Protein AF-A0AA36B3I5-F1 (afdb_monomer_lite)

Sequence (99 aa):
MLRDIDGLDLHGAEESPVKHLRLTEPSDDNDIDNRTLQRIADIAIKEGVALTVTNYLADEYWMPKPSIRIAVNRKLVPEDIEKVSSVIRKATQEVLFST

Foldseek 3Di:
DLCPAPQWHWDDDPPDLKIWTAGPDDDPDLVVRQVLQVQLQVQLVVVVHHKDKDDDDPPPPDDDRITIIDGHDPVDDPVNVVSSSVSSNVSNCVRPPDD

pLDDT: mean 92.97, std 6.22, range [50.81, 98.19]

Organism: Octopus vulgaris (NCBI:txid6645)

Secondary structure (DSSP, 8-state):
-TT--TTEEEES-TT-SEEEEEESS--S-HHHHHHHHHHHHHHHHHTT---EE----TT-TT-PPP-EEEE--TT--HHHHHHHHHHHHHHHIIIII--

Structure (mmCIF, N/CA/C/O backbone):
data_AF-A0AA36B3I5-F1
#
_entry.id   AF-A0AA36B3I5-F1
#
loop_
_atom_site.group_PDB
_atom_site.id
_atom_site.type_symbol
_atom_site.label_atom_id
_atom_site.label_alt_id
_atom_site.label_comp_id
_atom_site.label_asym_id
_atom_site.label_entity_id
_atom_site.label_seq_id
_atom_site.pdbx_PDB_ins_code
_atom_site.Cartn_x
_atom_site.Cartn_y
_atom_site.Cartn_z
_atom_site.occupancy
_atom_site.B_iso_or_equiv
_atom_site.auth_seq_id
_atom_site.auth_comp_id
_atom_site.auth_asym_id
_atom_site.auth_atom_id
_atom_site.pdbx_PDB_model_num
ATOM 1 N N . MET A 1 1 ? -11.853 7.532 1.287 1.00 78.38 1 MET A N 1
ATOM 2 C CA . MET A 1 1 ? -11.483 6.554 0.236 1.00 78.38 1 MET A CA 1
ATOM 3 C C . MET A 1 1 ? -9.972 6.313 0.252 1.00 78.38 1 MET A C 1
ATOM 5 O O . MET A 1 1 ? -9.282 6.957 1.033 1.00 78.38 1 MET A O 1
ATOM 9 N N . LEU A 1 2 ? -9.445 5.428 -0.610 1.00 84.50 2 LEU A N 1
ATOM 10 C CA . LEU A 1 2 ? -7.993 5.225 -0.800 1.00 84.50 2 LEU A CA 1
ATOM 11 C C . LEU A 1 2 ? -7.243 6.480 -1.284 1.00 84.50 2 LEU A C 1
ATOM 13 O O . LEU A 1 2 ? -6.038 6.561 -1.098 1.00 84.50 2 LEU A O 1
ATOM 17 N N . ARG A 1 3 ? -7.941 7.441 -1.907 1.00 88.06 3 ARG A N 1
ATOM 18 C CA . ARG A 1 3 ? -7.376 8.728 -2.354 1.00 88.06 3 ARG A CA 1
ATOM 19 C C . ARG A 1 3 ? -7.153 9.734 -1.220 1.00 88.06 3 ARG A C 1
ATOM 21 O O . ARG A 1 3 ? -6.482 10.727 -1.442 1.00 88.06 3 ARG A O 1
ATOM 28 N N . ASP A 1 4 ? -7.705 9.473 -0.035 1.00 90.19 4 ASP A N 1
ATOM 29 C CA . ASP A 1 4 ? -7.760 10.441 1.069 1.00 90.19 4 ASP A CA 1
ATOM 30 C C . ASP A 1 4 ? -6.957 9.943 2.278 1.00 90.19 4 ASP A C 1
ATOM 32 O O . ASP A 1 4 ? -7.439 10.008 3.412 1.00 90.19 4 ASP A O 1
ATOM 36 N N . ILE A 1 5 ? -5.804 9.310 2.058 1.00 95.19 5 ILE A N 1
ATOM 37 C CA . ILE A 1 5 ? -4.961 8.779 3.134 1.00 95.19 5 ILE A CA 1
ATOM 38 C C . ILE A 1 5 ? -3.715 9.650 3.238 1.00 95.19 5 ILE A C 1
ATOM 40 O O . ILE A 1 5 ? -2.822 9.547 2.407 1.00 95.19 5 ILE A O 1
ATOM 44 N N . ASP A 1 6 ? -3.657 10.484 4.274 1.00 96.00 6 ASP A N 1
ATOM 45 C CA . ASP A 1 6 ? -2.523 11.379 4.505 1.00 96.00 6 ASP A CA 1
ATOM 46 C C . ASP A 1 6 ? -1.201 10.604 4.558 1.00 96.00 6 ASP A C 1
ATOM 48 O O . ASP A 1 6 ? -1.101 9.561 5.213 1.00 96.00 6 ASP A O 1
ATOM 52 N N . GLY A 1 7 ? -0.194 11.122 3.856 1.00 96.50 7 GLY A N 1
ATOM 53 C CA . GLY A 1 7 ? 1.114 10.488 3.699 1.00 96.50 7 GLY A CA 1
ATOM 54 C C . GLY A 1 7 ? 1.197 9.461 2.566 1.00 96.50 7 GLY A C 1
ATOM 55 O O . GLY A 1 7 ? 2.290 8.944 2.327 1.00 96.50 7 GLY A O 1
ATOM 56 N N . LEU A 1 8 ? 0.092 9.166 1.864 1.00 97.50 8 LEU A N 1
ATOM 57 C CA . LEU A 1 8 ? 0.083 8.278 0.703 1.00 97.50 8 LEU A CA 1
ATOM 58 C C . LEU A 1 8 ? -0.647 8.865 -0.514 1.00 97.50 8 LEU A C 1
ATOM 60 O O . LEU A 1 8 ? -1.825 9.207 -0.449 1.00 97.50 8 LEU A O 1
ATOM 64 N N . ASP A 1 9 ? 0.010 8.815 -1.672 1.00 97.00 9 ASP A N 1
ATOM 65 C CA . ASP A 1 9 ? -0.566 9.192 -2.962 1.00 97.00 9 ASP A CA 1
ATOM 66 C C . ASP A 1 9 ? -1.024 7.959 -3.753 1.00 97.00 9 ASP A C 1
ATOM 68 O O . ASP A 1 9 ? -0.291 6.973 -3.902 1.00 97.00 9 ASP A O 1
ATOM 72 N N . LEU A 1 10 ? -2.238 8.022 -4.313 1.00 95.44 10 LEU A N 1
ATOM 73 C CA . LEU A 1 10 ? -2.794 6.969 -5.166 1.00 95.44 10 LEU A CA 1
ATOM 74 C C . LEU A 1 10 ? -2.420 7.186 -6.640 1.00 95.44 10 LEU A C 1
ATOM 76 O O . LEU A 1 10 ? -2.840 8.154 -7.269 1.00 95.44 10 LEU A O 1
ATOM 80 N N . HIS A 1 11 ? -1.725 6.212 -7.225 1.00 95.06 11 HIS A N 1
ATOM 81 C CA . HIS A 1 11 ? -1.312 6.191 -8.626 1.00 95.06 11 HIS A CA 1
ATOM 82 C C . HIS A 1 11 ? -1.879 4.988 -9.397 1.00 95.06 11 HIS A C 1
ATOM 84 O O . HIS A 1 11 ? -2.259 3.958 -8.830 1.00 95.06 11 HIS A O 1
ATOM 90 N N . GLY A 1 12 ? -1.869 5.113 -10.725 1.00 92.00 12 GLY A N 1
ATOM 91 C CA . GLY A 1 12 ? -2.330 4.109 -11.685 1.00 92.00 12 GLY A CA 1
ATOM 92 C C . GLY A 1 12 ? -3.417 4.668 -12.602 1.00 92.00 12 GLY A C 1
ATOM 93 O O . GLY A 1 12 ? -4.184 5.537 -12.192 1.00 92.00 12 GLY A O 1
ATOM 94 N N . ALA A 1 13 ? -3.483 4.165 -13.837 1.00 92.06 13 ALA A N 1
ATOM 95 C CA . ALA A 1 13 ? -4.535 4.528 -14.790 1.00 92.06 13 ALA A CA 1
ATOM 96 C C . ALA A 1 13 ? -5.922 4.209 -14.211 1.00 92.06 13 ALA A C 1
ATOM 98 O O . ALA A 1 13 ? -6.045 3.267 -13.425 1.00 92.06 13 ALA A O 1
ATOM 99 N N . GLU A 1 14 ? -6.955 4.975 -14.557 1.00 89.12 14 GLU A N 1
ATOM 100 C CA . GLU A 1 14 ? -8.298 4.853 -13.971 1.00 89.12 14 GLU A CA 1
ATOM 101 C C . GLU A 1 14 ? -8.880 3.444 -14.161 1.00 89.12 14 GLU A C 1
ATOM 103 O O . GLU A 1 14 ? -9.333 2.823 -13.196 1.00 89.12 14 GLU A O 1
ATOM 108 N N . GLU A 1 15 ? -8.720 2.903 -15.362 1.00 89.50 15 GLU A N 1
ATOM 109 C CA . GLU A 1 15 ? -9.144 1.582 -15.815 1.00 89.50 15 GLU A CA 1
ATOM 110 C C . GLU A 1 15 ? -8.293 0.426 -15.268 1.00 89.50 15 GLU A C 1
ATOM 112 O O . GLU A 1 15 ? -8.713 -0.731 -15.316 1.00 89.50 15 GLU A O 1
ATOM 117 N N . SER A 1 16 ? -7.100 0.712 -14.732 1.00 92.19 16 SER A N 1
ATOM 118 C CA . SER A 1 16 ? -6.218 -0.334 -14.213 1.00 92.19 16 SER A CA 1
ATOM 119 C C . SER A 1 16 ? -6.797 -0.940 -12.929 1.00 92.19 16 SER A C 1
ATOM 121 O O . SER A 1 16 ? -7.023 -0.198 -11.966 1.00 92.19 16 SER A O 1
ATOM 123 N N . PRO A 1 17 ? -6.962 -2.274 -12.841 1.00 91.44 17 PRO A N 1
ATOM 124 C CA . PRO A 1 17 ? -7.373 -2.940 -11.605 1.00 91.44 17 PRO A CA 1
ATOM 125 C C . PRO A 1 17 ? -6.258 -2.942 -10.550 1.00 91.44 17 PRO A C 1
ATOM 127 O O . PRO A 1 17 ? -6.518 -3.214 -9.380 1.00 91.44 17 PRO A O 1
ATOM 130 N N . VAL A 1 18 ? -5.020 -2.639 -10.952 1.00 93.88 18 VAL A N 1
ATOM 131 C CA . VAL A 1 18 ? -3.881 -2.479 -10.050 1.00 93.88 18 VAL A CA 1
ATOM 132 C C . VAL A 1 18 ? -3.653 -0.996 -9.795 1.00 93.88 18 VAL A C 1
ATOM 134 O O . VAL A 1 18 ? -3.442 -0.220 -10.733 1.00 93.88 18 VAL A O 1
ATOM 137 N N . LYS A 1 19 ? -3.683 -0.617 -8.520 1.00 93.56 19 LYS A N 1
ATOM 138 C CA . LYS A 1 19 ? -3.341 0.720 -8.036 1.00 93.56 19 LYS A CA 1
ATOM 139 C C . LYS A 1 19 ? -2.080 0.664 -7.185 1.00 93.56 19 LYS A C 1
ATOM 141 O O . LYS A 1 19 ? -1.731 -0.380 -6.633 1.00 93.56 19 LYS A O 1
ATOM 146 N N . HIS A 1 20 ? -1.418 1.803 -7.080 1.00 96.00 20 HIS A N 1
ATOM 147 C CA . HIS A 1 20 ? -0.187 1.964 -6.323 1.00 96.00 20 HIS A CA 1
ATOM 148 C C . HIS A 1 20 ? -0.382 3.047 -5.271 1.00 96.00 20 HIS A C 1
ATOM 150 O O . HIS A 1 20 ? -0.802 4.144 -5.618 1.00 96.00 20 HIS A O 1
ATOM 156 N N . LEU A 1 21 ? -0.050 2.757 -4.016 1.00 97.25 21 LEU A N 1
ATOM 157 C CA . LEU A 1 21 ? 0.096 3.773 -2.975 1.00 97.25 21 LEU A CA 1
ATOM 158 C C . LEU A 1 21 ? 1.579 4.078 -2.790 1.00 97.25 21 LEU A C 1
ATOM 160 O O . LEU A 1 21 ? 2.352 3.167 -2.488 1.00 97.25 21 LEU A O 1
ATOM 164 N N . ARG A 1 22 ? 1.976 5.331 -3.002 1.00 97.06 22 ARG A N 1
ATOM 165 C CA . ARG A 1 22 ? 3.350 5.822 -2.802 1.00 97.06 22 ARG A CA 1
ATOM 166 C C . ARG A 1 22 ? 3.394 6.739 -1.594 1.00 97.06 22 ARG A C 1
ATOM 168 O O . ARG A 1 22 ? 2.384 7.356 -1.297 1.00 97.06 22 ARG A O 1
ATOM 175 N N . LEU A 1 23 ? 4.543 6.850 -0.932 1.00 97.44 23 LEU A N 1
ATOM 176 C CA . LEU A 1 23 ? 4.739 7.906 0.063 1.00 97.44 23 LEU A CA 1
ATOM 177 C C . LEU A 1 23 ? 4.596 9.268 -0.627 1.00 97.44 23 LEU A C 1
ATOM 179 O O . LEU A 1 23 ? 5.198 9.469 -1.682 1.00 97.44 23 LEU A O 1
ATOM 183 N N . THR A 1 24 ? 3.810 10.172 -0.042 1.00 97.00 24 THR A N 1
ATOM 184 C CA . THR A 1 24 ? 3.684 11.557 -0.534 1.00 97.00 24 THR A CA 1
ATOM 185 C C . THR A 1 24 ? 5.016 12.304 -0.395 1.00 97.00 24 THR A C 1
ATOM 187 O O . THR A 1 24 ? 5.403 13.070 -1.272 1.00 97.00 24 THR A O 1
ATOM 190 N N . GLU A 1 25 ? 5.761 12.018 0.677 1.00 95.88 25 GLU A N 1
ATOM 191 C CA . GLU A 1 25 ? 7.108 12.537 0.932 1.00 95.88 25 GLU A CA 1
ATOM 192 C C . GLU A 1 25 ? 8.106 11.365 0.969 1.00 95.88 25 GLU A C 1
ATOM 194 O O . GLU A 1 25 ? 8.430 10.856 2.044 1.00 95.88 25 GLU A O 1
ATOM 199 N N . PRO A 1 26 ? 8.539 10.854 -0.199 1.00 94.88 26 PRO A N 1
ATOM 200 C CA . PRO A 1 26 ? 9.540 9.795 -0.262 1.00 94.88 26 PRO A CA 1
ATOM 201 C C . PRO A 1 26 ? 10.912 10.329 0.160 1.00 94.88 26 PRO A C 1
ATOM 203 O O . PRO A 1 26 ? 11.233 11.497 -0.073 1.00 94.88 26 PRO A O 1
ATOM 206 N N . SER A 1 27 ? 11.745 9.463 0.729 1.00 93.88 27 SER A N 1
ATOM 207 C CA . SER A 1 27 ? 13.141 9.795 1.003 1.00 93.88 27 SER A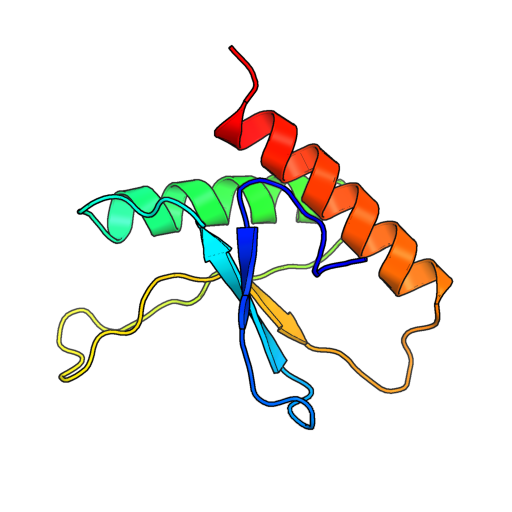 CA 1
ATOM 208 C C . SER A 1 27 ? 14.002 9.714 -0.266 1.00 93.88 27 SER A C 1
ATOM 210 O O . SER A 1 27 ? 13.557 9.312 -1.350 1.00 93.88 27 SER A O 1
ATOM 212 N N . ASP A 1 28 ? 15.276 10.078 -0.125 1.00 92.81 28 ASP A N 1
ATOM 213 C CA . ASP A 1 28 ? 16.278 9.888 -1.176 1.00 92.81 28 ASP A CA 1
ATOM 214 C C . ASP A 1 28 ? 16.774 8.428 -1.273 1.00 92.81 28 ASP A C 1
ATOM 216 O O . ASP A 1 28 ? 17.565 8.106 -2.160 1.00 92.81 28 ASP A O 1
ATOM 220 N N . ASP A 1 29 ? 16.298 7.531 -0.397 1.00 91.75 29 ASP A N 1
ATOM 221 C CA . ASP A 1 29 ? 16.702 6.126 -0.327 1.00 91.75 29 ASP A CA 1
ATOM 222 C C . ASP A 1 29 ? 15.494 5.183 -0.478 1.00 91.75 29 ASP A C 1
ATOM 224 O O . ASP A 1 29 ? 14.653 5.024 0.414 1.00 91.75 29 ASP A O 1
ATOM 228 N N . ASN A 1 30 ? 15.445 4.481 -1.613 1.00 91.31 30 ASN A N 1
ATOM 229 C CA . ASN A 1 30 ? 14.383 3.521 -1.905 1.00 91.31 30 ASN A CA 1
ATOM 230 C C . ASN A 1 30 ? 14.308 2.375 -0.876 1.00 91.31 30 ASN A C 1
ATOM 232 O O . ASN A 1 30 ? 13.222 1.831 -0.681 1.00 91.31 30 ASN A O 1
ATOM 236 N N . ASP A 1 31 ? 15.403 2.001 -0.208 1.00 91.75 31 ASP A N 1
ATOM 237 C CA . ASP A 1 31 ? 15.390 0.957 0.825 1.00 91.75 31 ASP A CA 1
ATOM 238 C C . ASP A 1 31 ? 14.754 1.456 2.127 1.00 91.75 31 ASP A C 1
ATOM 240 O O . ASP A 1 31 ? 14.105 0.689 2.850 1.00 91.75 31 ASP A O 1
ATOM 244 N N . ILE A 1 32 ? 14.907 2.744 2.450 1.00 94.88 32 ILE A N 1
ATOM 245 C CA . ILE A 1 32 ? 14.173 3.375 3.555 1.00 94.88 32 ILE A CA 1
ATOM 246 C C . ILE A 1 32 ? 12.680 3.401 3.223 1.00 94.88 32 ILE A C 1
ATOM 248 O O . ILE A 1 32 ? 11.870 2.930 4.026 1.00 94.88 32 ILE A O 1
ATOM 252 N N . ASP A 1 33 ? 12.317 3.858 2.027 1.00 96.12 33 ASP A N 1
ATOM 253 C CA . ASP A 1 33 ? 10.921 3.934 1.588 1.00 96.12 33 ASP A CA 1
ATOM 254 C C . ASP A 1 33 ? 10.261 2.548 1.525 1.00 96.12 33 ASP A C 1
ATOM 256 O O . ASP A 1 33 ? 9.152 2.363 2.031 1.00 96.12 33 ASP A O 1
ATOM 260 N N . ASN A 1 34 ? 10.957 1.546 0.973 1.00 95.62 34 ASN A N 1
ATOM 261 C CA . ASN A 1 34 ? 10.488 0.159 0.921 1.00 95.62 34 ASN A CA 1
ATOM 262 C C . ASN A 1 34 ? 10.224 -0.393 2.321 1.00 95.62 34 ASN A C 1
ATOM 264 O O . ASN A 1 34 ? 9.169 -0.982 2.552 1.00 95.62 34 ASN A O 1
ATOM 268 N N . ARG A 1 35 ? 11.141 -0.186 3.276 1.00 96.50 35 ARG A N 1
ATOM 269 C CA . ARG A 1 35 ? 10.943 -0.636 4.664 1.00 96.50 35 ARG A CA 1
ATOM 270 C C . ARG A 1 35 ? 9.771 0.075 5.331 1.00 96.50 35 ARG A C 1
ATOM 272 O O . ARG A 1 35 ? 9.005 -0.570 6.046 1.00 96.50 35 ARG A O 1
ATOM 279 N N . THR A 1 36 ? 9.600 1.369 5.084 1.00 97.56 36 THR A N 1
ATOM 280 C CA . THR A 1 36 ? 8.463 2.145 5.598 1.00 97.56 36 THR A CA 1
ATOM 281 C C . THR A 1 36 ? 7.139 1.600 5.064 1.00 97.56 36 THR A C 1
ATOM 283 O O . THR A 1 36 ? 6.246 1.263 5.843 1.00 97.56 36 THR A O 1
ATOM 286 N N . LEU A 1 37 ? 7.031 1.414 3.747 1.00 98.12 37 LEU A N 1
ATOM 287 C CA . LEU A 1 37 ? 5.849 0.833 3.107 1.00 98.12 37 LEU A CA 1
ATOM 288 C C . LEU A 1 37 ? 5.607 -0.621 3.544 1.00 98.12 37 LEU A C 1
ATOM 290 O O . LEU A 1 37 ? 4.456 -1.025 3.714 1.00 98.12 37 LEU A O 1
ATOM 294 N N . GLN A 1 38 ? 6.671 -1.394 3.782 1.00 97.94 38 GLN A N 1
ATOM 295 C CA . GLN A 1 38 ? 6.566 -2.772 4.261 1.00 97.94 38 GLN A CA 1
ATOM 296 C C . GLN A 1 38 ? 5.984 -2.820 5.671 1.00 97.94 38 GLN A C 1
ATOM 298 O O . GLN A 1 38 ? 5.095 -3.624 5.922 1.00 97.94 38 GLN A O 1
ATOM 303 N N . ARG A 1 39 ? 6.387 -1.910 6.567 1.00 98.00 39 ARG A N 1
ATOM 304 C CA . ARG A 1 39 ? 5.792 -1.812 7.910 1.00 98.00 39 ARG A CA 1
ATOM 305 C C . ARG A 1 39 ? 4.291 -1.522 7.854 1.00 98.00 39 ARG A C 1
ATOM 307 O O . ARG A 1 39 ? 3.533 -2.137 8.601 1.00 98.00 39 ARG A O 1
ATOM 314 N N . ILE A 1 40 ? 3.855 -0.636 6.954 1.00 98.19 40 ILE A N 1
ATOM 315 C CA . ILE A 1 40 ? 2.425 -0.358 6.733 1.00 98.19 40 ILE A CA 1
ATOM 316 C C . ILE A 1 40 ? 1.707 -1.631 6.256 1.00 98.19 40 ILE A C 1
ATOM 318 O O . ILE A 1 40 ? 0.659 -1.991 6.797 1.00 98.19 40 ILE A O 1
ATOM 322 N N . ALA A 1 41 ? 2.283 -2.340 5.279 1.00 97.81 41 ALA A N 1
ATOM 323 C CA . ALA A 1 41 ? 1.728 -3.593 4.769 1.00 97.81 41 ALA A CA 1
ATOM 324 C C . ALA A 1 41 ? 1.661 -4.689 5.849 1.00 97.81 41 ALA A C 1
ATOM 326 O O . ALA A 1 41 ? 0.647 -5.376 5.957 1.00 97.81 41 ALA A O 1
ATOM 327 N N . ASP A 1 42 ? 2.686 -4.815 6.692 1.00 97.75 42 ASP A N 1
ATOM 328 C CA . ASP A 1 42 ? 2.745 -5.801 7.773 1.00 97.75 42 ASP A CA 1
ATOM 329 C C . ASP A 1 42 ? 1.656 -5.563 8.829 1.00 97.75 42 ASP A C 1
ATOM 331 O O . ASP A 1 42 ? 1.035 -6.517 9.306 1.00 97.75 42 ASP A O 1
ATOM 335 N N . ILE A 1 43 ? 1.392 -4.302 9.192 1.00 97.88 43 ILE A N 1
ATOM 336 C CA . ILE A 1 43 ? 0.282 -3.947 10.093 1.00 97.88 43 ILE A CA 1
ATOM 337 C C . ILE A 1 43 ? -1.054 -4.296 9.433 1.00 97.88 43 ILE A C 1
ATOM 339 O O . ILE A 1 43 ? -1.903 -4.929 10.061 1.00 97.88 43 ILE A O 1
ATOM 343 N N . ALA A 1 44 ? -1.228 -3.955 8.154 1.00 97.38 44 ALA A N 1
ATOM 344 C CA . ALA A 1 44 ? -2.453 -4.273 7.431 1.00 97.38 44 ALA A CA 1
ATOM 345 C C . ALA A 1 44 ? -2.720 -5.787 7.365 1.00 97.38 44 ALA A C 1
ATOM 347 O O . ALA A 1 44 ? -3.852 -6.220 7.593 1.00 97.38 44 ALA A O 1
ATOM 348 N N . ILE A 1 45 ? -1.679 -6.600 7.146 1.00 97.25 45 ILE A N 1
ATOM 349 C CA . ILE A 1 45 ? -1.776 -8.066 7.135 1.00 97.25 45 ILE A CA 1
ATOM 350 C C . ILE A 1 45 ? -2.260 -8.591 8.492 1.00 97.25 45 ILE A C 1
ATOM 352 O O . ILE A 1 45 ? -3.142 -9.452 8.528 1.00 97.25 45 ILE A O 1
ATOM 356 N N . LYS A 1 46 ? -1.744 -8.052 9.606 1.00 97.12 46 LYS A N 1
ATOM 357 C CA . LYS A 1 46 ? -2.188 -8.425 10.965 1.00 97.12 46 LYS A CA 1
ATOM 358 C C . LYS A 1 46 ? -3.659 -8.080 11.222 1.00 97.12 46 LYS A C 1
ATOM 360 O O . LYS A 1 46 ? -4.330 -8.802 11.951 1.00 97.12 46 LYS A O 1
ATOM 365 N N . GLU A 1 47 ? -4.168 -7.031 10.583 1.00 96.25 47 GLU A N 1
ATOM 366 C CA . GLU A 1 47 ? -5.577 -6.599 10.619 1.00 96.25 47 GLU A CA 1
ATOM 367 C C . GLU A 1 47 ? -6.456 -7.329 9.569 1.00 96.25 47 GLU A C 1
ATOM 369 O O . GLU A 1 47 ? -7.628 -6.999 9.346 1.00 96.25 47 GLU A O 1
ATOM 374 N N . GLY A 1 48 ? -5.906 -8.353 8.905 1.00 94.88 48 GLY A N 1
ATOM 375 C CA . GLY A 1 48 ? -6.619 -9.192 7.944 1.00 94.88 48 GLY A CA 1
ATOM 376 C C . GLY A 1 48 ? -6.786 -8.564 6.558 1.00 94.88 48 GLY A C 1
ATOM 377 O O . GLY A 1 48 ? -7.733 -8.909 5.849 1.00 94.88 48 GLY A O 1
ATOM 378 N N . VAL A 1 49 ? -5.900 -7.640 6.175 1.00 95.38 49 VAL A N 1
ATOM 379 C CA . VAL A 1 49 ? -5.839 -7.024 4.843 1.00 95.38 49 VAL A CA 1
ATOM 380 C C . VAL A 1 49 ? -4.502 -7.365 4.186 1.00 95.38 49 VAL A C 1
ATOM 382 O O . VAL A 1 49 ? -3.452 -6.855 4.562 1.00 95.38 49 VAL A O 1
ATOM 385 N N . ALA A 1 50 ? -4.534 -8.237 3.179 1.00 93.75 50 ALA A N 1
ATOM 386 C CA . ALA A 1 50 ? -3.332 -8.646 2.462 1.00 93.75 50 ALA A CA 1
ATOM 387 C C . ALA A 1 50 ? -2.865 -7.551 1.487 1.00 93.75 50 ALA A C 1
ATOM 389 O O . ALA A 1 50 ? -3.551 -7.255 0.509 1.00 93.75 50 ALA A O 1
ATOM 390 N N . LEU A 1 51 ? -1.684 -6.984 1.742 1.00 94.50 51 LEU A N 1
ATOM 391 C CA . LEU A 1 51 ? -1.016 -5.990 0.897 1.00 94.50 51 LEU A CA 1
ATOM 392 C C . LEU A 1 51 ? 0.403 -6.454 0.567 1.00 94.50 51 LEU A C 1
ATOM 394 O O . LEU A 1 51 ? 0.997 -7.227 1.313 1.00 94.50 51 LEU A O 1
ATOM 398 N N . THR A 1 52 ? 0.958 -5.963 -0.540 1.00 94.50 52 THR A N 1
ATOM 399 C CA . THR A 1 52 ? 2.354 -6.224 -0.917 1.00 94.50 52 THR A CA 1
ATOM 400 C C . THR A 1 52 ? 3.038 -4.940 -1.346 1.00 94.50 52 THR A C 1
ATOM 402 O O . THR A 1 52 ? 2.445 -4.118 -2.047 1.00 94.50 52 THR A O 1
ATOM 405 N N . VAL A 1 53 ? 4.304 -4.788 -0.975 1.00 96.81 53 VAL A N 1
ATOM 406 C CA . VAL A 1 53 ? 5.174 -3.737 -1.510 1.00 96.81 53 VAL A CA 1
ATOM 407 C C . VAL A 1 53 ? 5.750 -4.194 -2.852 1.00 96.81 53 VAL A C 1
ATOM 409 O O . VAL A 1 53 ? 5.869 -5.392 -3.126 1.00 96.81 53 VAL A O 1
ATOM 412 N N . THR A 1 54 ? 6.043 -3.247 -3.735 1.00 92.62 54 THR A N 1
ATOM 413 C CA . THR A 1 54 ? 6.800 -3.486 -4.967 1.00 92.62 54 THR A CA 1
ATOM 414 C C . THR A 1 54 ? 8.221 -3.923 -4.663 1.00 92.62 54 THR A C 1
ATOM 416 O O . THR A 1 54 ? 8.886 -3.280 -3.862 1.00 92.62 54 THR A O 1
ATOM 419 N N . ASN A 1 55 ? 8.716 -4.926 -5.382 1.00 84.88 55 ASN A 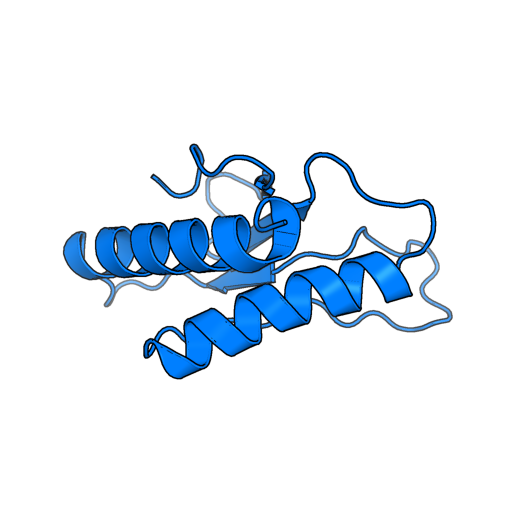N 1
ATOM 420 C CA . ASN A 1 55 ? 10.130 -5.278 -5.382 1.00 84.88 55 ASN A CA 1
ATOM 421 C C . ASN A 1 55 ? 10.675 -5.109 -6.805 1.00 84.88 55 ASN A C 1
ATOM 423 O O . ASN A 1 55 ? 10.081 -5.649 -7.743 1.00 84.88 55 ASN A O 1
ATOM 427 N N . TYR A 1 56 ? 11.752 -4.341 -6.949 1.00 84.88 56 TYR A N 1
ATOM 428 C CA . TYR A 1 56 ? 12.420 -4.054 -8.223 1.00 84.88 56 TYR A CA 1
ATOM 429 C C . TYR A 1 56 ? 13.818 -4.671 -8.227 1.00 84.88 56 TYR A C 1
ATOM 431 O O . TYR A 1 56 ? 14.371 -4.965 -7.164 1.00 84.88 56 TYR A O 1
ATOM 439 N N . LEU A 1 57 ? 14.374 -4.897 -9.414 1.00 84.44 57 LEU A N 1
ATOM 440 C CA . LEU A 1 57 ? 15.750 -5.381 -9.537 1.00 84.44 57 LEU A CA 1
ATOM 441 C C . LEU A 1 57 ? 16.729 -4.222 -9.303 1.00 84.44 57 LEU A C 1
ATOM 443 O O . LEU A 1 57 ? 16.445 -3.083 -9.667 1.00 84.44 57 LEU A O 1
ATOM 447 N N . ALA A 1 58 ? 17.891 -4.507 -8.709 1.00 81.12 58 ALA A N 1
ATOM 448 C CA . ALA A 1 58 ? 18.896 -3.481 -8.399 1.00 81.12 58 ALA A CA 1
ATOM 449 C C . ALA A 1 58 ? 19.438 -2.776 -9.660 1.00 81.12 58 ALA A C 1
ATOM 451 O O . ALA A 1 58 ? 19.869 -1.628 -9.619 1.00 81.12 58 ALA A O 1
ATOM 452 N N . ASP A 1 59 ? 19.402 -3.488 -10.777 1.00 85.12 59 ASP A N 1
ATOM 453 C CA . ASP A 1 59 ? 19.919 -3.157 -12.097 1.00 85.12 59 ASP A CA 1
ATOM 454 C C . ASP A 1 59 ? 18.801 -2.806 -13.100 1.00 85.12 59 ASP A C 1
ATOM 456 O O . ASP A 1 59 ? 18.997 -2.805 -14.318 1.00 85.12 59 ASP A O 1
ATOM 460 N N . GLU A 1 60 ? 17.611 -2.467 -12.599 1.00 84.31 60 GLU A N 1
ATOM 461 C CA . GLU A 1 60 ? 16.498 -2.014 -13.426 1.00 84.31 60 GLU A CA 1
ATOM 462 C C . GLU A 1 60 ? 16.797 -0.641 -14.052 1.00 84.31 60 GLU A C 1
ATOM 464 O O . GLU A 1 60 ? 17.006 0.354 -13.358 1.00 84.31 60 GLU A O 1
ATOM 469 N N . TYR A 1 61 ? 16.799 -0.578 -15.389 1.00 85.25 61 TYR A N 1
ATOM 470 C CA . TYR A 1 61 ? 17.207 0.623 -16.133 1.00 85.25 61 TYR A CA 1
ATOM 471 C C . TYR A 1 61 ? 16.350 1.860 -15.802 1.00 85.25 61 TYR A C 1
ATOM 473 O O . TYR A 1 61 ? 16.859 2.976 -15.746 1.00 85.25 61 TYR A O 1
ATOM 481 N N . TRP A 1 62 ? 15.056 1.653 -15.535 1.00 86.50 62 TRP A N 1
ATOM 482 C CA . TRP A 1 62 ? 14.132 2.679 -15.050 1.00 86.50 62 TRP A CA 1
ATOM 483 C C . TRP A 1 62 ? 13.518 2.239 -13.726 1.00 86.50 62 TRP A C 1
ATOM 485 O O . TRP A 1 62 ?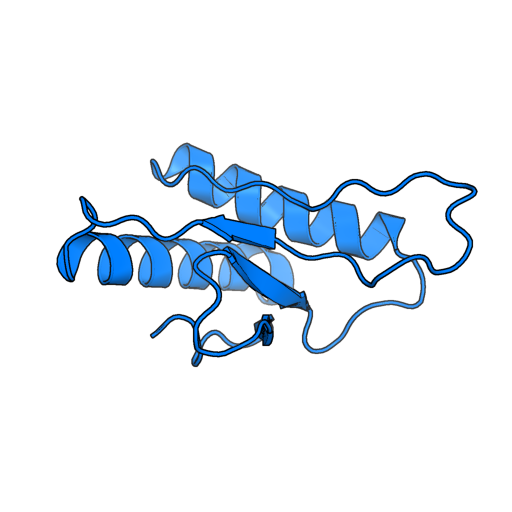 12.367 1.808 -13.696 1.00 86.50 62 TRP A O 1
ATOM 495 N N . MET A 1 63 ? 14.280 2.332 -12.637 1.00 86.50 63 MET A N 1
ATOM 496 C CA . MET A 1 63 ? 13.789 1.940 -11.318 1.00 86.50 63 MET A CA 1
ATOM 497 C C . MET A 1 63 ? 12.602 2.821 -10.879 1.00 86.50 63 MET A C 1
ATOM 499 O O . MET A 1 63 ? 12.782 4.020 -10.631 1.00 86.50 63 MET A O 1
ATOM 503 N N . PRO A 1 64 ? 11.377 2.270 -10.772 1.00 88.88 64 PRO A N 1
ATOM 504 C CA . PRO A 1 64 ? 10.225 3.050 -10.352 1.00 88.88 64 PRO A CA 1
ATOM 505 C C . PRO A 1 64 ? 10.272 3.314 -8.846 1.00 88.88 64 PRO A C 1
ATOM 507 O O . PRO A 1 64 ? 10.885 2.575 -8.078 1.00 88.88 64 PRO A O 1
ATOM 510 N N . LYS A 1 65 ? 9.553 4.346 -8.397 1.00 91.69 65 LYS A N 1
ATOM 511 C CA . LYS A 1 65 ? 9.407 4.610 -6.962 1.00 91.69 65 LYS A CA 1
ATOM 512 C C . LYS A 1 65 ? 8.705 3.436 -6.247 1.00 91.69 65 LYS A C 1
ATOM 514 O O . LYS A 1 65 ? 7.739 2.888 -6.805 1.00 91.69 65 LYS A O 1
ATOM 519 N N . PRO A 1 66 ? 9.151 3.073 -5.028 1.00 95.56 66 PRO A N 1
ATOM 520 C CA . PRO A 1 66 ? 8.469 2.119 -4.159 1.00 95.56 66 PRO A CA 1
ATOM 521 C C . PRO A 1 66 ? 6.981 2.423 -3.987 1.00 95.56 66 PRO A C 1
ATOM 523 O O . PRO A 1 66 ? 6.565 3.581 -3.946 1.00 95.56 66 PRO A O 1
ATOM 526 N N . SER A 1 67 ? 6.160 1.380 -3.899 1.00 97.38 67 SER A N 1
ATOM 527 C CA . SER A 1 67 ? 4.728 1.520 -3.623 1.00 97.38 67 SER A CA 1
ATOM 528 C C . SER A 1 67 ? 4.139 0.261 -2.998 1.00 97.38 67 SER A C 1
ATOM 530 O O . SER A 1 67 ? 4.636 -0.841 -3.226 1.00 97.38 67 SER A O 1
ATOM 532 N N . ILE A 1 68 ? 3.025 0.403 -2.287 1.00 97.50 68 ILE A N 1
ATOM 533 C CA . ILE A 1 68 ? 2.138 -0.720 -1.972 1.00 97.50 68 ILE A CA 1
ATOM 534 C C . ILE A 1 68 ? 1.239 -0.964 -3.189 1.00 97.50 68 ILE A C 1
ATOM 536 O O . ILE A 1 68 ? 0.564 -0.045 -3.662 1.00 97.50 68 ILE A O 1
ATOM 540 N N . ARG A 1 69 ? 1.217 -2.196 -3.706 1.00 95.31 69 ARG A N 1
ATOM 541 C CA . ARG A 1 69 ? 0.319 -2.608 -4.794 1.00 95.31 69 ARG A CA 1
ATOM 542 C C . ARG A 1 69 ? -1.017 -3.066 -4.223 1.00 95.31 69 ARG A C 1
ATOM 544 O O . ARG A 1 69 ? -1.069 -3.957 -3.378 1.00 95.31 69 ARG A O 1
ATOM 551 N N . ILE A 1 70 ? -2.096 -2.503 -4.756 1.00 93.25 70 ILE A N 1
ATOM 552 C CA . ILE A 1 70 ? -3.472 -2.896 -4.452 1.00 93.25 70 ILE A CA 1
ATOM 553 C C . ILE A 1 70 ? -4.090 -3.474 -5.719 1.00 93.25 70 ILE A C 1
ATOM 555 O O . ILE A 1 70 ? -4.169 -2.788 -6.736 1.00 93.25 70 ILE A O 1
ATOM 559 N N . ALA A 1 71 ? -4.545 -4.723 -5.650 1.00 92.12 71 ALA A N 1
ATOM 560 C CA . ALA A 1 71 ? -5.272 -5.375 -6.731 1.00 92.12 71 ALA A CA 1
ATOM 561 C C . ALA A 1 71 ? -6.769 -5.417 -6.403 1.00 92.12 71 ALA A C 1
ATOM 563 O O . ALA A 1 71 ? -7.199 -6.087 -5.463 1.00 92.12 71 ALA A O 1
ATOM 564 N N . VAL A 1 72 ? -7.566 -4.712 -7.198 1.00 88.19 72 VAL A N 1
ATOM 565 C CA . VAL A 1 72 ? -9.026 -4.707 -7.102 1.00 88.19 72 VAL A CA 1
ATOM 566 C C . VAL A 1 72 ? -9.582 -5.815 -7.992 1.00 88.19 72 VAL A C 1
ATOM 568 O O . VAL A 1 72 ? -9.121 -6.021 -9.114 1.00 88.19 72 VAL A O 1
ATOM 571 N N . ASN A 1 73 ? -10.584 -6.545 -7.506 1.00 88.94 73 ASN A N 1
ATOM 572 C CA . ASN A 1 73 ? -11.238 -7.598 -8.274 1.00 88.94 73 ASN A CA 1
ATOM 573 C C . ASN A 1 73 ? -12.763 -7.545 -8.111 1.00 88.94 73 ASN A C 1
ATOM 575 O O . ASN A 1 73 ? -13.281 -6.958 -7.166 1.00 88.94 73 ASN A O 1
ATOM 579 N N . ARG A 1 74 ? -13.482 -8.211 -9.023 1.00 92.31 74 ARG A N 1
ATOM 580 C CA . ARG A 1 74 ? -14.956 -8.207 -9.096 1.00 92.31 74 ARG A CA 1
ATOM 581 C C . ARG A 1 74 ? -15.694 -8.811 -7.893 1.00 92.31 74 ARG A C 1
ATOM 583 O O . ARG A 1 74 ? -16.918 -8.797 -7.896 1.00 92.31 74 ARG A O 1
ATOM 590 N N . LYS A 1 75 ? -14.993 -9.453 -6.955 1.00 93.88 75 LYS A N 1
ATOM 591 C CA . LYS A 1 75 ? -15.602 -10.045 -5.754 1.00 93.88 75 LYS A CA 1
ATOM 592 C C . LYS A 1 75 ? -15.586 -9.094 -4.559 1.00 93.88 75 LYS A C 1
ATOM 594 O O . LYS A 1 75 ? -16.246 -9.407 -3.580 1.00 93.88 75 LYS A O 1
ATOM 599 N N . LEU A 1 76 ? -14.836 -7.993 -4.634 1.00 91.19 76 LEU A N 1
ATOM 600 C CA . LEU A 1 76 ? -14.799 -7.000 -3.567 1.00 91.19 76 LEU A CA 1
ATOM 601 C C . LEU A 1 76 ? -16.104 -6.204 -3.553 1.00 91.19 76 LEU A C 1
ATOM 603 O O . LEU A 1 76 ? -16.576 -5.763 -4.605 1.00 91.19 76 LEU A O 1
ATOM 607 N N . VAL A 1 77 ? -16.654 -6.015 -2.360 1.00 94.69 77 VAL A N 1
ATOM 608 C CA . VAL A 1 77 ? -17.829 -5.172 -2.106 1.00 94.69 77 VAL A CA 1
ATOM 609 C C . VAL A 1 77 ? -17.404 -3.839 -1.469 1.00 94.69 77 VAL A C 1
ATOM 611 O O . VAL A 1 77 ? -16.264 -3.725 -1.006 1.00 94.69 77 VAL A O 1
ATOM 614 N N . PRO A 1 78 ? -18.255 -2.796 -1.463 1.00 92.44 78 PRO A N 1
ATOM 615 C CA . PRO A 1 78 ? -17.906 -1.497 -0.880 1.00 92.44 78 PRO A CA 1
ATOM 616 C C . PRO A 1 78 ? -17.363 -1.583 0.555 1.00 92.44 78 PRO A C 1
ATOM 618 O O . PRO A 1 78 ? -16.392 -0.901 0.881 1.00 92.44 78 PRO A O 1
ATOM 621 N N . GLU A 1 79 ? -17.907 -2.486 1.370 1.00 94.38 79 GLU A N 1
ATOM 622 C CA . GLU A 1 79 ? -17.488 -2.726 2.752 1.00 94.38 79 GLU A CA 1
ATOM 623 C C . GLU A 1 79 ? -16.042 -3.246 2.839 1.00 94.38 79 GLU A C 1
ATOM 625 O O . GLU A 1 79 ? -15.300 -2.872 3.751 1.00 94.38 79 GLU A O 1
ATOM 630 N N . ASP A 1 80 ? -15.599 -4.054 1.867 1.00 93.62 80 ASP A N 1
ATOM 631 C CA . ASP A 1 80 ? -14.200 -4.487 1.782 1.00 93.62 80 ASP A CA 1
ATOM 632 C C . ASP A 1 80 ? -13.288 -3.284 1.525 1.00 93.62 80 ASP A C 1
ATOM 634 O O . ASP A 1 80 ? -12.238 -3.145 2.151 1.00 93.62 80 ASP A O 1
ATOM 638 N N . ILE A 1 81 ? -13.693 -2.385 0.621 1.00 91.69 81 ILE A N 1
ATOM 639 C CA . ILE A 1 81 ? -12.916 -1.189 0.268 1.00 91.69 81 ILE A CA 1
ATOM 640 C C . ILE A 1 81 ? -12.834 -0.220 1.450 1.00 91.69 81 ILE A C 1
ATOM 642 O O . ILE A 1 81 ? -11.773 0.368 1.692 1.00 91.69 81 ILE A O 1
ATOM 646 N N . GLU A 1 82 ? -13.920 -0.064 2.204 1.00 93.56 82 GLU A N 1
ATOM 647 C CA . GLU A 1 82 ? -13.949 0.730 3.433 1.00 93.56 82 GLU A CA 1
ATOM 648 C C . GLU A 1 82 ? -13.040 0.133 4.507 1.00 93.56 82 GLU A C 1
ATOM 650 O O . GLU A 1 82 ? -12.193 0.852 5.048 1.00 93.56 82 GLU A O 1
ATOM 655 N N . LYS A 1 83 ? -13.133 -1.182 4.752 1.00 94.75 83 LYS A N 1
ATOM 656 C CA . LYS A 1 83 ? -12.247 -1.886 5.688 1.00 94.75 83 LYS A CA 1
ATOM 657 C C . LYS A 1 83 ? -10.783 -1.698 5.301 1.00 94.75 83 LYS A C 1
ATOM 659 O O . LYS A 1 83 ? -9.981 -1.284 6.136 1.00 94.75 83 LYS A O 1
ATOM 664 N N . VAL A 1 84 ? -10.436 -1.955 4.039 1.00 95.31 84 VAL A N 1
ATOM 665 C CA . VAL A 1 84 ? -9.071 -1.789 3.518 1.00 95.31 84 VAL A CA 1
ATOM 666 C C . VAL A 1 84 ? -8.598 -0.346 3.697 1.00 95.31 84 VAL A C 1
ATOM 668 O O . VAL A 1 84 ? -7.510 -0.122 4.222 1.00 95.31 84 VAL A O 1
ATOM 671 N N . SER A 1 85 ? -9.424 0.639 3.334 1.00 95.25 85 SER A N 1
ATOM 672 C CA . SER A 1 85 ? -9.077 2.059 3.482 1.00 95.25 85 SER A CA 1
ATOM 673 C C . SER A 1 85 ? -8.852 2.449 4.946 1.00 95.25 85 SER A C 1
ATOM 675 O O . SER A 1 85 ? -7.925 3.201 5.243 1.00 95.25 85 SER A O 1
ATOM 677 N N . S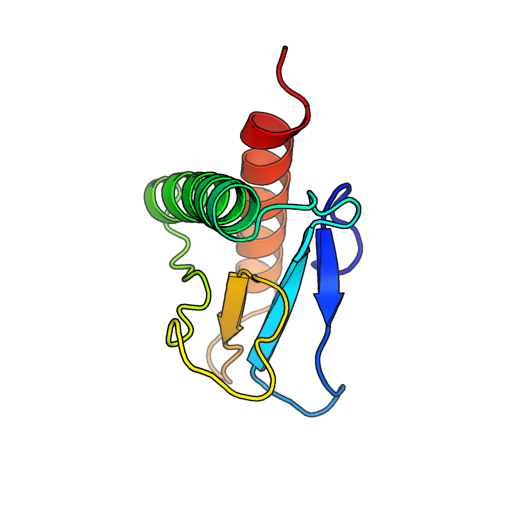ER A 1 86 ? -9.678 1.939 5.865 1.00 96.62 86 SER A N 1
ATOM 678 C CA . SER A 1 86 ? -9.549 2.187 7.305 1.00 96.62 86 SER A CA 1
ATOM 679 C C . SER A 1 86 ? -8.277 1.564 7.879 1.00 96.62 86 SER A C 1
ATOM 681 O O . SER A 1 86 ? -7.562 2.212 8.641 1.00 96.62 86 SER A O 1
ATOM 683 N N . VAL A 1 87 ? -7.981 0.319 7.502 1.00 97.56 87 VAL A N 1
ATOM 684 C CA . VAL A 1 87 ? -6.784 -0.400 7.955 1.00 97.56 87 VAL A CA 1
ATOM 685 C C . VAL A 1 87 ? -5.518 0.283 7.449 1.00 97.56 87 VAL A C 1
ATOM 687 O O . VAL A 1 87 ? -4.617 0.537 8.244 1.00 97.56 87 VAL A O 1
ATOM 690 N N . ILE A 1 88 ? -5.466 0.649 6.163 1.00 97.50 88 ILE A N 1
ATOM 691 C CA . ILE A 1 88 ? -4.319 1.374 5.601 1.00 97.50 88 ILE A CA 1
ATOM 692 C C . ILE A 1 88 ? -4.157 2.717 6.308 1.0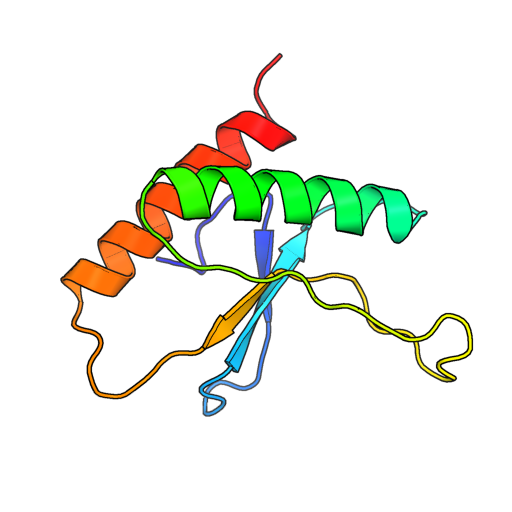0 97.50 88 ILE A C 1
ATOM 694 O O . ILE A 1 88 ? -3.056 3.030 6.737 1.00 97.50 88 ILE A O 1
ATOM 698 N N . ARG A 1 89 ? -5.240 3.479 6.517 1.00 97.25 89 ARG A N 1
ATOM 699 C CA . ARG A 1 89 ? -5.171 4.756 7.241 1.00 97.25 89 ARG A CA 1
ATOM 700 C C . ARG A 1 89 ? -4.577 4.587 8.637 1.00 97.25 89 ARG A C 1
ATOM 702 O O . ARG A 1 89 ? -3.670 5.330 8.992 1.00 97.25 89 ARG A O 1
ATOM 709 N N . LYS A 1 90 ? -5.066 3.616 9.414 1.00 96.88 90 LYS A N 1
ATOM 710 C CA . LYS A 1 90 ? -4.545 3.327 10.758 1.00 96.88 90 LYS A CA 1
ATOM 711 C C . LYS A 1 90 ? -3.059 2.957 10.707 1.00 96.88 90 LYS A C 1
ATOM 713 O O . LYS A 1 90 ? -2.275 3.527 11.456 1.00 96.88 90 LYS A O 1
ATOM 718 N N . ALA A 1 91 ? -2.675 2.054 9.805 1.00 97.69 91 ALA A N 1
ATOM 719 C CA . ALA A 1 91 ? -1.293 1.609 9.651 1.00 97.69 91 ALA A CA 1
ATOM 720 C C . ALA A 1 91 ? -0.353 2.753 9.235 1.00 97.69 91 ALA A C 1
ATOM 722 O O . ALA A 1 91 ? 0.727 2.899 9.799 1.00 97.69 91 ALA A O 1
ATOM 723 N N . THR A 1 92 ? -0.772 3.602 8.294 1.00 97.50 92 THR A N 1
ATOM 724 C CA . THR A 1 92 ? -0.016 4.791 7.886 1.00 97.50 92 THR A CA 1
ATOM 725 C C . THR A 1 92 ? 0.155 5.765 9.048 1.00 97.50 92 THR A C 1
ATOM 727 O O . THR A 1 92 ? 1.257 6.257 9.264 1.00 97.50 92 THR A O 1
ATOM 730 N N . GLN A 1 93 ? -0.898 5.997 9.838 1.00 96.69 93 GLN A N 1
ATOM 731 C CA . GLN A 1 93 ? -0.824 6.851 11.028 1.00 96.69 93 GLN A CA 1
ATOM 732 C C . GLN A 1 93 ? 0.149 6.314 12.082 1.00 96.69 93 GLN A C 1
ATOM 734 O O . GLN A 1 93 ? 0.937 7.071 12.650 1.00 96.69 93 GLN A O 1
ATOM 739 N N . GLU A 1 94 ? 0.150 5.001 12.293 1.00 97.12 94 GLU A N 1
ATOM 740 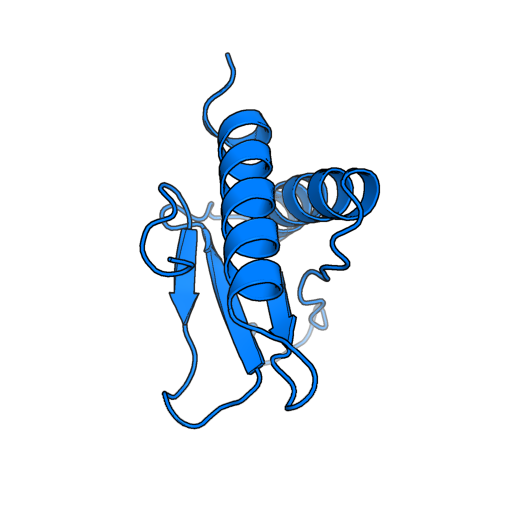C CA . GLU A 1 94 ? 1.083 4.335 13.200 1.00 97.12 94 GLU A CA 1
ATOM 741 C C . GLU A 1 94 ? 2.541 4.438 12.729 1.00 97.12 94 GLU A C 1
ATOM 743 O O . GLU A 1 94 ? 3.447 4.644 13.532 1.00 97.12 94 GLU A O 1
ATOM 748 N N . VAL A 1 95 ? 2.789 4.311 11.424 1.00 97.00 95 VAL A N 1
ATOM 749 C CA . VAL A 1 95 ? 4.157 4.269 10.888 1.00 97.00 95 VAL A CA 1
ATOM 750 C C . VAL A 1 95 ? 4.750 5.659 10.654 1.00 97.00 95 VAL A C 1
ATOM 752 O O . VAL A 1 95 ? 5.944 5.832 10.895 1.00 97.00 95 VAL A O 1
ATOM 755 N N . LEU A 1 96 ? 3.957 6.622 10.174 1.00 95.69 96 LEU A N 1
ATOM 756 C CA . LEU A 1 96 ? 4.458 7.934 9.744 1.00 95.69 96 LEU A CA 1
ATOM 757 C C . LEU A 1 96 ? 4.282 9.042 10.786 1.00 95.69 96 LEU A C 1
ATOM 759 O O . LEU A 1 96 ? 5.065 9.987 10.787 1.00 95.69 96 LEU A O 1
ATOM 763 N N . PHE A 1 97 ? 3.268 8.954 11.652 1.00 92.81 97 PHE A N 1
ATOM 764 C CA . PHE A 1 97 ? 2.874 10.080 12.510 1.00 92.81 97 PHE A CA 1
ATOM 765 C C . PHE A 1 97 ? 2.874 9.761 14.008 1.00 92.81 97 PHE A C 1
ATOM 767 O O . PHE A 1 97 ? 2.715 10.667 14.825 1.00 92.81 97 PHE A O 1
ATOM 774 N N . SER A 1 98 ? 3.070 8.500 14.400 1.00 77.00 98 SER A N 1
ATOM 775 C CA . SER A 1 98 ? 3.174 8.144 15.817 1.00 77.00 98 SER A CA 1
ATOM 776 C C . SER A 1 98 ? 4.575 8.463 16.338 1.00 77.00 98 SER A C 1
ATOM 778 O O . SER A 1 98 ? 5.559 7.879 15.885 1.00 77.00 98 SER A O 1
ATOM 780 N N . THR A 1 99 ? 4.638 9.433 17.254 1.00 50.81 99 THR A N 1
ATOM 781 C CA . THR A 1 99 ? 5.837 9.831 18.015 1.00 50.81 99 THR A CA 1
ATOM 782 C C . THR A 1 99 ? 5.993 8.967 19.259 1.00 50.81 99 THR A C 1
ATOM 784 O O . THR A 1 99 ? 4.956 8.701 19.910 1.00 50.81 99 THR A O 1
#

Radius of gyration: 13.32 Å; chains: 1; bounding box: 38×23×34 Å